Protein AF-A0A356ZA39-F1 (afdb_monomer_lite)

Structure (mmCIF, N/CA/C/O backbone):
data_AF-A0A356ZA39-F1
#
_entry.id   AF-A0A356ZA39-F1
#
loop_
_atom_site.group_PDB
_atom_site.id
_atom_site.type_symbol
_atom_site.label_atom_id
_atom_site.label_alt_id
_atom_site.label_comp_id
_atom_site.label_asym_id
_atom_site.label_entity_id
_atom_site.label_seq_id
_atom_site.pdbx_PDB_ins_code
_atom_site.Cartn_x
_atom_site.Cartn_y
_atom_site.Cartn_z
_atom_site.occupancy
_atom_site.B_iso_or_equiv
_atom_site.auth_seq_id
_atom_site.auth_comp_id
_atom_site.auth_asym_id
_atom_site.auth_atom_id
_atom_site.pdbx_PDB_model_num
ATOM 1 N N . MET A 1 1 ? -4.256 -25.104 1.794 1.00 62.91 1 MET A N 1
ATOM 2 C CA . MET A 1 1 ? -5.243 -24.057 2.147 1.00 62.91 1 MET A CA 1
ATOM 3 C C . MET A 1 1 ? -5.076 -22.879 1.181 1.00 62.91 1 MET A C 1
ATOM 5 O O . MET A 1 1 ? -4.558 -21.841 1.569 1.00 62.91 1 MET A O 1
ATOM 9 N N . LEU A 1 2 ? -5.493 -23.041 -0.082 1.00 83.75 2 LEU A N 1
ATOM 10 C CA . LEU A 1 2 ? -5.216 -22.095 -1.184 1.00 83.75 2 LEU A CA 1
ATOM 11 C C . LEU A 1 2 ? -5.690 -20.655 -0.914 1.00 83.75 2 LEU A C 1
ATOM 13 O O . LEU A 1 2 ? -5.021 -19.696 -1.285 1.00 83.75 2 LEU A O 1
ATOM 17 N N . VAL A 1 3 ? -6.825 -20.496 -0.228 1.00 89.88 3 VAL A N 1
ATOM 18 C CA . VAL A 1 3 ? -7.428 -19.178 0.034 1.00 89.88 3 VAL A CA 1
ATOM 19 C C . VAL A 1 3 ? -6.591 -18.339 1.006 1.00 89.88 3 VAL A C 1
ATOM 21 O O . VAL A 1 3 ? -6.430 -17.142 0.793 1.00 89.88 3 VAL A O 1
ATOM 24 N N . LEU A 1 4 ? -6.026 -18.949 2.054 1.00 89.94 4 LEU A N 1
ATOM 25 C CA . LEU A 1 4 ? -5.216 -18.229 3.047 1.00 89.94 4 LEU A CA 1
ATOM 26 C C . LEU A 1 4 ? -3.874 -17.778 2.465 1.00 89.94 4 LEU A C 1
ATOM 28 O O . LEU A 1 4 ? -3.421 -16.671 2.746 1.00 89.94 4 LEU A O 1
ATOM 32 N N . GLU A 1 5 ? -3.258 -18.613 1.629 1.00 90.69 5 GLU A N 1
ATOM 33 C CA . GLU A 1 5 ? -2.020 -18.270 0.924 1.00 90.69 5 GLU A CA 1
ATOM 34 C C . GLU A 1 5 ? -2.249 -17.132 -0.072 1.00 90.69 5 GLU A C 1
ATOM 36 O O . GLU A 1 5 ? -1.476 -16.174 -0.096 1.00 90.69 5 GLU A O 1
ATOM 41 N N . TRP A 1 6 ? -3.348 -17.188 -0.829 1.00 92.38 6 TRP A N 1
ATOM 42 C CA . TRP A 1 6 ? -3.745 -16.111 -1.733 1.00 92.38 6 TRP A CA 1
ATOM 43 C C . TRP A 1 6 ? -4.012 -14.802 -0.979 1.00 92.38 6 TRP A C 1
ATOM 45 O O . TRP A 1 6 ? -3.504 -13.749 -1.366 1.00 92.38 6 TRP A O 1
ATOM 55 N N . LEU A 1 7 ? -4.735 -14.865 0.146 1.00 92.00 7 LEU A N 1
ATOM 56 C CA . LEU A 1 7 ? -5.022 -13.690 0.968 1.00 92.00 7 LEU A CA 1
ATOM 57 C C . LEU A 1 7 ? -3.736 -13.084 1.540 1.00 92.00 7 LEU A C 1
ATOM 59 O O . LEU A 1 7 ? -3.551 -11.873 1.488 1.00 92.00 7 LEU A O 1
ATOM 63 N N . ASN A 1 8 ? -2.816 -13.909 2.044 1.00 92.62 8 ASN A N 1
ATOM 64 C CA . ASN A 1 8 ? -1.512 -13.444 2.513 1.00 92.62 8 ASN A CA 1
ATOM 65 C C . ASN A 1 8 ? -0.731 -12.747 1.388 1.00 92.62 8 ASN A C 1
ATOM 67 O O . ASN A 1 8 ? -0.150 -11.679 1.598 1.00 92.62 8 ASN A O 1
ATOM 71 N N . ALA A 1 9 ? -0.751 -13.326 0.188 1.00 91.25 9 ALA A N 1
ATOM 72 C CA . ALA A 1 9 ? -0.041 -12.803 -0.967 1.00 91.25 9 ALA A CA 1
ATOM 73 C C . ALA A 1 9 ? -0.596 -11.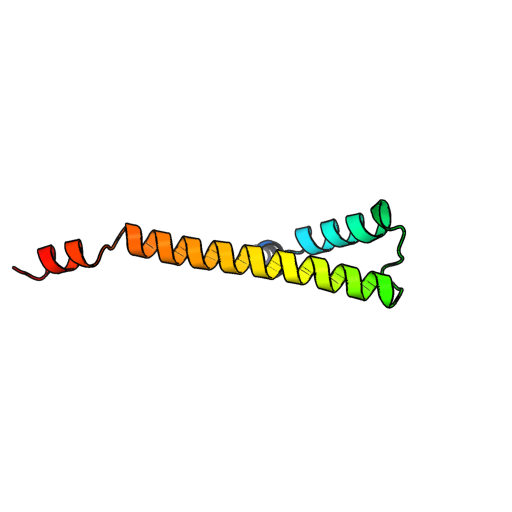444 -1.439 1.00 91.25 9 ALA A C 1
ATOM 75 O O . ALA A 1 9 ? 0.167 -10.530 -1.764 1.00 91.25 9 ALA A O 1
ATOM 76 N N . GLN A 1 10 ? -1.916 -11.270 -1.407 1.00 90.81 10 GLN A N 1
ATOM 77 C CA . GLN A 1 10 ? -2.554 -10.016 -1.806 1.00 90.81 10 GLN A CA 1
ATOM 78 C C . GLN A 1 10 ? -2.536 -8.950 -0.706 1.00 90.81 10 GLN A C 1
ATOM 80 O O . GLN A 1 10 ? -2.293 -7.781 -0.994 1.00 90.81 10 GLN A O 1
ATOM 85 N N . LEU A 1 11 ? -2.747 -9.334 0.553 1.00 90.00 11 LEU A N 1
ATOM 86 C CA . LEU A 1 11 ? -2.972 -8.390 1.649 1.00 90.00 11 LEU A CA 1
ATOM 87 C C . LEU A 1 11 ? -1.670 -8.013 2.369 1.00 90.00 11 LEU A C 1
ATOM 89 O O . LEU A 1 11 ? -1.387 -6.832 2.543 1.00 90.00 11 LEU A O 1
ATOM 93 N N . LEU A 1 12 ? -0.840 -8.997 2.735 1.00 88.69 12 LEU A N 1
ATOM 94 C CA . LEU A 1 12 ? 0.428 -8.749 3.438 1.00 88.69 12 LEU A CA 1
ATOM 95 C C . LEU A 1 12 ? 1.594 -8.548 2.471 1.00 88.69 12 LEU A C 1
ATOM 97 O O . LEU A 1 12 ? 2.375 -7.602 2.603 1.00 88.69 12 LEU A O 1
ATOM 101 N N . LYS A 1 13 ? 1.725 -9.427 1.472 1.00 88.88 13 LYS A N 1
ATOM 102 C CA . LYS A 1 13 ? 2.785 -9.270 0.471 1.00 88.88 13 LYS A CA 1
ATOM 103 C C . LYS A 1 13 ? 2.463 -8.172 -0.536 1.00 88.88 13 LYS A C 1
ATOM 105 O O . LYS A 1 13 ? 3.413 -7.648 -1.098 1.00 88.88 13 LYS A O 1
ATOM 110 N N . MET A 1 14 ? 1.199 -7.770 -0.698 1.00 93.56 14 MET A N 1
ATOM 111 C CA . MET A 1 14 ? 0.779 -6.730 -1.648 1.00 93.56 14 MET A CA 1
ATOM 112 C C . MET A 1 14 ? 1.378 -6.963 -3.041 1.00 93.56 14 MET A C 1
ATOM 114 O O . MET A 1 14 ? 1.988 -6.070 -3.624 1.00 93.56 14 MET A O 1
ATOM 118 N N . GLN A 1 15 ? 1.250 -8.188 -3.564 1.00 91.44 15 GLN A N 1
ATOM 119 C CA . GLN A 1 15 ? 1.797 -8.542 -4.881 1.00 91.44 15 GLN A CA 1
ATOM 120 C C . GLN A 1 15 ? 1.288 -7.618 -5.995 1.00 91.44 15 GLN A C 1
ATOM 122 O O . GLN A 1 15 ? 2.067 -7.212 -6.852 1.00 91.44 15 GLN A O 1
ATOM 127 N N . TRP A 1 16 ? 0.025 -7.198 -5.922 1.00 92.50 16 TRP A N 1
ATOM 128 C CA . TRP A 1 16 ? -0.551 -6.208 -6.834 1.00 92.50 16 TRP A CA 1
ATOM 129 C C . TRP A 1 16 ? 0.232 -4.882 -6.844 1.00 92.50 16 TRP A C 1
ATOM 131 O O . TRP A 1 16 ? 0.449 -4.298 -7.902 1.00 92.50 16 TRP A O 1
ATOM 141 N N . LEU A 1 17 ? 0.714 -4.421 -5.683 1.00 91.94 17 LEU A N 1
ATOM 142 C CA . LEU A 1 17 ? 1.514 -3.202 -5.575 1.00 91.94 17 LEU A CA 1
ATOM 143 C C . LEU A 1 17 ? 2.897 -3.408 -6.198 1.00 91.94 17 LEU A C 1
ATOM 145 O O . LEU A 1 17 ? 3.405 -2.523 -6.879 1.00 91.94 17 LEU A O 1
ATOM 149 N N . HIS A 1 18 ? 3.497 -4.582 -5.994 1.00 91.69 18 HIS A N 1
ATOM 150 C CA . HIS A 1 18 ? 4.779 -4.930 -6.604 1.00 91.69 18 HIS A CA 1
ATOM 151 C C . HIS A 1 18 ? 4.704 -4.861 -8.137 1.00 91.69 18 HIS A C 1
ATOM 153 O O . HIS A 1 18 ? 5.570 -4.248 -8.764 1.00 91.69 18 HIS A O 1
ATOM 159 N N . GLU A 1 19 ? 3.657 -5.445 -8.726 1.00 91.00 19 GLU A N 1
ATOM 160 C CA . GLU A 1 19 ? 3.414 -5.440 -10.173 1.00 91.00 19 GLU A CA 1
ATOM 161 C C . GLU A 1 19 ? 3.135 -4.033 -10.710 1.00 91.00 19 GLU A C 1
ATOM 163 O O . GLU A 1 19 ? 3.702 -3.645 -11.731 1.00 91.00 19 GLU A O 1
ATOM 168 N N . LEU A 1 20 ? 2.338 -3.233 -9.995 1.00 91.31 20 LEU A N 1
ATOM 169 C CA . LEU A 1 20 ? 2.034 -1.855 -10.385 1.00 91.31 20 LEU A CA 1
ATOM 170 C C . LEU A 1 20 ? 3.297 -0.987 -10.380 1.00 91.31 20 LEU A C 1
ATOM 172 O O . LEU A 1 20 ? 3.568 -0.278 -11.346 1.00 91.31 20 LEU A O 1
ATOM 176 N N . VAL A 1 21 ? 4.122 -1.085 -9.335 1.00 89.50 21 VAL A N 1
ATOM 177 C CA . VAL A 1 21 ? 5.402 -0.364 -9.281 1.00 89.50 21 VAL A CA 1
ATOM 178 C C . VAL A 1 21 ? 6.362 -0.881 -10.358 1.00 89.50 21 VAL A C 1
ATOM 180 O O . VAL A 1 21 ? 7.091 -0.093 -10.952 1.00 89.50 21 VAL A O 1
ATOM 183 N N . ALA A 1 22 ? 6.346 -2.181 -10.671 1.00 87.62 22 ALA A N 1
ATOM 184 C CA . ALA A 1 22 ? 7.158 -2.750 -11.749 1.00 87.62 22 ALA A CA 1
ATOM 185 C C . ALA A 1 22 ? 6.755 -2.211 -13.126 1.00 87.62 22 ALA A C 1
ATOM 187 O O . ALA A 1 22 ? 7.634 -1.943 -13.944 1.00 87.62 22 ALA A O 1
ATOM 188 N N . MET A 1 23 ? 5.455 -2.035 -13.361 1.00 87.81 23 MET A N 1
ATOM 189 C CA . MET A 1 23 ? 4.913 -1.402 -14.562 1.00 87.81 23 MET A CA 1
ATOM 190 C C . MET A 1 23 ? 5.289 0.081 -14.612 1.00 87.81 23 MET A C 1
ATOM 192 O O . MET A 1 23 ? 5.820 0.539 -15.612 1.00 87.81 23 MET A O 1
ATOM 196 N N . LEU A 1 24 ? 5.138 0.814 -13.506 1.00 87.38 24 LEU A N 1
ATOM 197 C CA . LEU A 1 24 ? 5.504 2.230 -13.422 1.00 87.38 24 LEU A CA 1
ATOM 198 C C . LEU A 1 24 ? 6.996 2.447 -13.724 1.00 87.38 24 LEU A C 1
ATOM 200 O O . LEU A 1 24 ? 7.349 3.297 -14.536 1.00 87.38 24 LEU A O 1
ATOM 204 N N . VAL A 1 25 ? 7.887 1.660 -13.119 1.00 85.50 25 VAL A N 1
ATOM 205 C CA . VAL A 1 25 ? 9.338 1.781 -13.345 1.00 85.50 25 VAL A CA 1
ATOM 206 C C . VAL A 1 25 ? 9.724 1.424 -14.785 1.00 85.50 25 VAL A C 1
ATOM 208 O O . VAL A 1 25 ? 10.559 2.110 -15.373 1.00 85.50 25 VAL A O 1
ATOM 211 N N . ARG A 1 26 ? 9.098 0.402 -15.380 1.00 84.62 26 ARG A N 1
ATOM 212 C CA . ARG A 1 26 ? 9.352 0.036 -16.781 1.00 84.62 26 ARG A CA 1
ATOM 213 C C . ARG A 1 26 ? 8.794 1.065 -17.763 1.00 84.62 26 ARG A C 1
ATOM 215 O O . ARG A 1 26 ? 9.528 1.509 -18.637 1.00 84.62 26 ARG A O 1
ATOM 222 N N . ASP A 1 27 ? 7.536 1.462 -17.604 1.00 82.38 27 ASP A N 1
ATOM 223 C CA . ASP A 1 27 ? 6.797 2.220 -18.618 1.00 82.38 27 ASP A CA 1
ATOM 224 C C . ASP A 1 27 ? 6.981 3.737 -18.482 1.00 82.38 27 ASP A C 1
ATOM 226 O O . ASP A 1 27 ? 7.009 4.445 -19.486 1.00 82.38 27 ASP A O 1
ATOM 230 N N . VAL A 1 28 ? 7.134 4.255 -17.257 1.00 79.00 28 VAL A N 1
ATOM 231 C CA . VAL A 1 28 ? 7.311 5.699 -17.013 1.00 79.00 28 VAL A CA 1
ATOM 232 C C . VAL A 1 28 ? 8.784 6.082 -17.020 1.00 79.00 28 VAL A C 1
ATOM 234 O O . VAL A 1 28 ? 9.157 7.096 -17.605 1.00 79.00 28 VAL A O 1
ATOM 237 N N . PHE A 1 29 ? 9.633 5.282 -16.370 1.00 78.69 29 PHE A N 1
ATOM 238 C CA . PHE A 1 29 ? 11.062 5.585 -16.272 1.00 78.69 29 PHE A CA 1
ATOM 239 C C . PHE A 1 29 ? 11.897 4.926 -17.375 1.00 78.69 29 PHE A C 1
ATOM 241 O O . PHE A 1 29 ? 13.05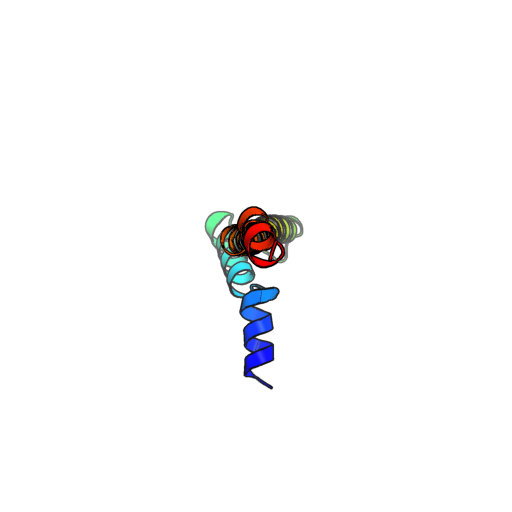5 5.303 -17.546 1.00 78.69 29 PHE A O 1
ATOM 248 N N . GLY A 1 30 ? 11.346 3.966 -18.130 1.00 78.00 30 GLY A N 1
ATOM 249 C CA . GLY A 1 30 ? 12.089 3.260 -19.181 1.00 78.00 30 GLY A CA 1
ATOM 250 C C . GLY A 1 30 ? 13.266 2.440 -18.643 1.00 78.00 30 GLY A C 1
ATOM 251 O O . GLY A 1 30 ? 14.189 2.123 -19.392 1.00 78.00 30 GLY A O 1
ATOM 252 N N . LEU A 1 31 ? 13.283 2.150 -17.337 1.00 77.00 31 LEU A N 1
ATOM 253 C CA . LEU A 1 31 ? 14.400 1.497 -16.664 1.00 77.00 31 LEU A CA 1
ATOM 254 C C . LEU A 1 31 ? 14.165 -0.008 -16.583 1.00 77.00 31 LEU A C 1
ATOM 256 O O . LEU A 1 31 ? 13.100 -0.475 -16.174 1.00 77.00 31 LEU A O 1
ATOM 260 N N . ASP A 1 32 ? 15.202 -0.774 -16.912 1.00 76.31 32 ASP A N 1
ATOM 261 C CA . ASP A 1 32 ? 15.176 -2.219 -16.731 1.00 76.31 32 ASP A CA 1
ATOM 262 C C . ASP A 1 32 ? 15.246 -2.566 -15.234 1.00 76.31 32 ASP A C 1
ATOM 264 O O . ASP A 1 32 ? 16.150 -2.121 -14.518 1.00 76.31 32 ASP A O 1
ATOM 268 N N . LEU A 1 33 ? 14.312 -3.390 -14.758 1.00 74.00 33 LEU A N 1
ATOM 269 C CA . LEU A 1 33 ? 14.277 -3.899 -13.381 1.00 74.00 33 LEU A CA 1
ATOM 270 C C . LEU A 1 33 ? 15.471 -4.808 -13.068 1.00 74.00 33 LEU A C 1
ATOM 272 O O . LEU A 1 33 ? 15.816 -4.969 -11.899 1.00 74.00 33 LEU A O 1
ATOM 276 N N . GLY A 1 34 ? 16.107 -5.383 -14.096 1.00 73.56 34 GLY A N 1
ATOM 277 C CA . GLY A 1 34 ? 17.361 -6.125 -13.959 1.00 73.56 34 GLY A CA 1
ATOM 278 C C . GLY A 1 34 ? 18.573 -5.231 -13.676 1.00 73.56 34 GLY A C 1
ATOM 279 O O . GLY A 1 34 ? 19.601 -5.707 -13.189 1.00 73.56 34 GLY A O 1
ATOM 280 N N . SER A 1 35 ? 18.466 -3.924 -13.935 1.00 81.69 35 SER A N 1
ATOM 281 C CA . SER A 1 35 ? 19.525 -2.964 -13.633 1.00 81.69 35 SER A CA 1
ATOM 282 C C . SER A 1 35 ? 19.526 -2.588 -12.148 1.00 81.69 35 SER A C 1
ATOM 284 O O . SER A 1 35 ? 18.478 -2.451 -11.515 1.00 81.69 35 SER A O 1
ATOM 286 N N . ARG A 1 36 ? 20.716 -2.346 -11.581 1.00 81.88 36 ARG A N 1
ATOM 287 C CA . ARG A 1 36 ? 20.867 -1.900 -10.181 1.00 81.88 36 ARG A CA 1
ATOM 288 C C . ARG A 1 36 ? 20.041 -0.649 -9.857 1.00 81.88 36 ARG A C 1
ATOM 290 O O . ARG A 1 36 ? 19.518 -0.539 -8.753 1.00 81.88 36 ARG A O 1
ATOM 297 N N . LEU A 1 37 ? 19.921 0.277 -10.811 1.00 82.88 37 LEU A N 1
ATOM 298 C CA . LEU A 1 37 ? 19.155 1.514 -10.641 1.00 82.88 37 LEU A CA 1
ATOM 299 C C . LEU A 1 37 ? 17.643 1.258 -10.679 1.00 82.88 37 LEU A C 1
ATOM 301 O O . LEU A 1 37 ? 16.935 1.709 -9.780 1.00 82.88 37 LEU A O 1
ATOM 305 N N . GLY A 1 38 ? 17.156 0.492 -11.662 1.00 84.62 38 GLY A N 1
ATOM 306 C CA . GLY A 1 38 ? 15.737 0.146 -11.777 1.00 84.62 38 GLY A CA 1
ATOM 307 C C . GLY A 1 38 ? 15.238 -0.688 -10.595 1.00 84.62 38 GLY A C 1
ATOM 308 O O . GLY A 1 38 ? 14.195 -0.378 -10.024 1.00 84.62 38 GLY A O 1
ATOM 309 N N . GLY A 1 39 ? 16.020 -1.681 -10.160 1.00 87.19 39 GLY A N 1
ATOM 310 C CA . GLY A 1 39 ? 15.698 -2.500 -8.990 1.00 87.19 39 GLY A CA 1
ATOM 311 C C . GLY A 1 39 ? 15.666 -1.703 -7.681 1.00 87.19 39 GLY A C 1
ATOM 312 O O . GLY A 1 39 ? 14.754 -1.887 -6.878 1.00 87.19 39 GLY A O 1
ATOM 313 N N . SER A 1 40 ? 16.607 -0.772 -7.471 1.00 89.69 40 SER A N 1
ATOM 314 C CA . SER A 1 40 ? 16.607 0.068 -6.264 1.00 89.69 40 SER A CA 1
ATOM 315 C C . SER A 1 40 ? 15.443 1.058 -6.239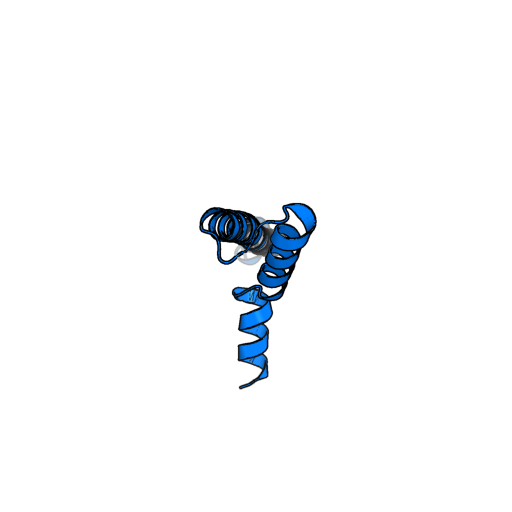 1.00 89.69 40 SER A C 1
ATOM 317 O O . SER A 1 40 ? 14.874 1.284 -5.172 1.00 89.69 40 SER A O 1
ATOM 319 N N . LEU A 1 41 ? 15.086 1.652 -7.383 1.00 89.50 41 LEU A N 1
ATOM 320 C CA . LEU A 1 41 ? 13.947 2.567 -7.475 1.00 89.50 41 LEU A CA 1
ATOM 321 C C . LEU A 1 41 ? 12.628 1.823 -7.246 1.00 89.50 41 LEU A C 1
ATOM 323 O O . LEU A 1 41 ? 11.781 2.288 -6.485 1.00 89.50 41 LEU A O 1
ATOM 327 N N . HIS A 1 42 ? 12.485 0.646 -7.861 1.00 91.12 42 HIS A N 1
ATOM 328 C CA . HIS A 1 42 ? 11.343 -0.240 -7.657 1.00 91.12 42 HIS A CA 1
ATOM 329 C C . HIS A 1 42 ? 11.177 -0.608 -6.182 1.00 91.12 42 HIS A C 1
ATOM 331 O O . HIS A 1 42 ? 10.109 -0.376 -5.619 1.00 91.12 42 HIS A O 1
ATOM 337 N N . PHE A 1 43 ? 12.248 -1.090 -5.545 1.00 90.31 43 PHE A N 1
ATOM 338 C CA . PHE A 1 43 ? 12.248 -1.445 -4.129 1.00 90.31 43 PHE A CA 1
ATOM 339 C C . PHE A 1 43 ? 11.875 -0.254 -3.244 1.00 90.31 43 PHE A C 1
ATOM 341 O O . PHE A 1 43 ? 11.016 -0.381 -2.379 1.00 90.31 43 PHE A O 1
ATOM 348 N N . PHE A 1 44 ? 12.460 0.919 -3.497 1.00 92.31 44 PHE A N 1
ATOM 349 C CA . PHE A 1 44 ? 12.184 2.121 -2.718 1.00 92.31 44 PHE A CA 1
ATOM 350 C C . PHE A 1 44 ? 10.714 2.549 -2.808 1.00 92.31 44 PHE A C 1
ATOM 352 O O . PHE A 1 44 ? 10.068 2.743 -1.781 1.00 92.31 44 PHE A O 1
ATOM 359 N N . ILE A 1 45 ? 10.164 2.669 -4.021 1.00 91.69 45 ILE A N 1
ATOM 360 C CA . ILE A 1 45 ? 8.765 3.078 -4.217 1.00 91.69 45 ILE A CA 1
ATOM 361 C C . ILE A 1 45 ? 7.820 2.045 -3.596 1.00 91.69 45 ILE A C 1
ATOM 363 O O . ILE A 1 45 ? 6.874 2.408 -2.893 1.00 91.69 45 ILE A O 1
ATOM 367 N N . TYR A 1 46 ? 8.088 0.762 -3.834 1.00 94.50 46 TYR A N 1
ATOM 368 C CA . TYR A 1 46 ? 7.297 -0.327 -3.285 1.00 94.50 46 TYR A CA 1
ATOM 369 C C . TYR A 1 46 ? 7.289 -0.316 -1.752 1.00 94.50 46 TYR A C 1
ATOM 371 O O . TYR A 1 46 ? 6.210 -0.370 -1.161 1.00 94.50 46 TYR A O 1
ATOM 379 N N . ASP A 1 47 ? 8.450 -0.188 -1.107 1.00 94.75 47 ASP A N 1
ATOM 380 C CA . ASP A 1 47 ? 8.559 -0.194 0.354 1.00 94.75 47 ASP A CA 1
ATOM 381 C C . ASP A 1 47 ? 7.938 1.053 0.987 1.00 94.75 47 ASP A C 1
ATOM 383 O O . ASP A 1 47 ? 7.208 0.937 1.975 1.00 94.75 47 ASP A O 1
ATOM 387 N N . VAL A 1 48 ? 8.153 2.236 0.401 1.00 95.25 48 VAL A N 1
ATOM 388 C CA . VAL A 1 48 ? 7.560 3.491 0.890 1.00 95.25 48 VAL A CA 1
ATOM 389 C C . VAL A 1 48 ? 6.035 3.413 0.865 1.00 95.25 48 VAL A C 1
ATOM 391 O O . VAL A 1 48 ? 5.389 3.687 1.879 1.00 95.25 48 VAL A O 1
ATOM 394 N N . ILE A 1 49 ? 5.445 2.995 -0.259 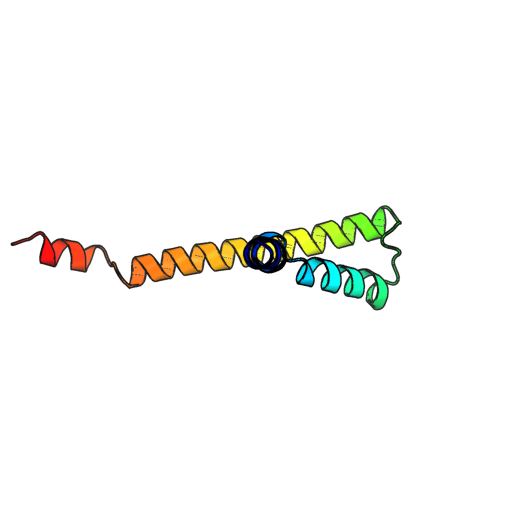1.00 94.88 49 ILE A N 1
ATOM 395 C CA . ILE A 1 49 ? 3.985 2.883 -0.380 1.00 94.88 49 ILE A CA 1
ATOM 396 C C . ILE A 1 49 ? 3.454 1.770 0.528 1.00 94.88 49 ILE A C 1
ATOM 398 O O . ILE A 1 49 ? 2.458 1.969 1.228 1.00 94.88 49 ILE A O 1
ATOM 402 N N . LYS A 1 50 ? 4.123 0.611 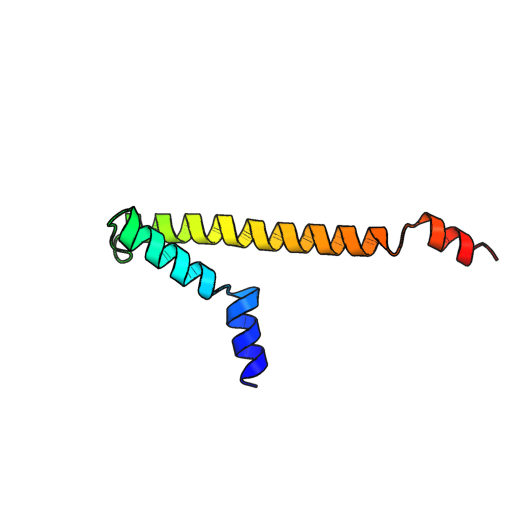0.570 1.00 93.50 50 LYS A N 1
ATOM 403 C CA . LYS A 1 50 ? 3.708 -0.519 1.408 1.00 93.50 50 LYS A CA 1
ATOM 404 C C . LYS A 1 50 ? 3.657 -0.137 2.885 1.00 93.50 50 LYS A C 1
ATOM 406 O O . LYS A 1 50 ? 2.636 -0.368 3.534 1.00 93.50 50 LYS A O 1
ATOM 411 N N . ILE A 1 51 ? 4.730 0.444 3.423 1.00 94.81 51 ILE A N 1
ATOM 412 C CA . ILE A 1 51 ? 4.787 0.849 4.834 1.00 94.81 51 ILE A CA 1
ATOM 413 C C . ILE A 1 51 ? 3.728 1.914 5.117 1.00 94.81 51 ILE A C 1
ATOM 415 O O . ILE A 1 51 ? 3.046 1.829 6.135 1.00 94.81 51 ILE A O 1
ATOM 419 N N . PHE A 1 52 ? 3.530 2.873 4.210 1.00 96.31 52 PHE A N 1
ATOM 420 C CA . PHE A 1 52 ? 2.515 3.908 4.379 1.00 96.31 52 PHE A CA 1
ATOM 421 C C . PHE A 1 52 ? 1.095 3.333 4.476 1.00 96.31 52 PHE A C 1
ATOM 423 O O . PHE A 1 52 ? 0.341 3.719 5.371 1.00 96.31 52 PHE A O 1
ATOM 430 N N . ILE A 1 53 ? 0.734 2.378 3.612 1.00 94.38 53 ILE A N 1
ATOM 431 C CA . ILE A 1 53 ? -0.569 1.697 3.663 1.00 94.38 53 ILE A CA 1
ATOM 432 C C . ILE A 1 53 ? -0.707 0.903 4.965 1.00 94.38 53 ILE A C 1
ATOM 434 O O . ILE A 1 53 ? -1.734 1.007 5.633 1.00 94.38 53 ILE A O 1
ATOM 438 N N . LEU A 1 54 ? 0.321 0.137 5.348 1.00 94.75 54 LEU A N 1
ATOM 439 C CA . LEU A 1 54 ? 0.300 -0.671 6.571 1.00 94.75 54 LEU A CA 1
ATOM 440 C C . LEU A 1 54 ? 0.158 0.191 7.828 1.00 94.75 54 LEU A C 1
ATOM 442 O O . LEU A 1 54 ? -0.672 -0.111 8.682 1.00 94.75 54 LEU A O 1
ATOM 446 N N . LEU A 1 55 ? 0.928 1.274 7.933 1.00 95.75 55 LEU A N 1
ATOM 447 C CA . LEU A 1 55 ? 0.834 2.211 9.049 1.00 95.75 55 LEU A CA 1
ATOM 448 C C . LEU A 1 55 ? -0.513 2.926 9.062 1.00 95.75 55 LEU A C 1
ATOM 450 O O . LEU A 1 55 ? -1.123 3.032 10.120 1.00 95.75 55 LEU A O 1
ATOM 454 N N . SER A 1 56 ? -1.006 3.366 7.904 1.00 96.00 56 SER A N 1
ATOM 455 C CA . SER A 1 56 ? -2.320 4.006 7.805 1.00 96.00 56 SER A CA 1
ATOM 456 C C . SER A 1 56 ? -3.423 3.059 8.266 1.00 96.00 56 SER A C 1
ATOM 458 O O . SER A 1 56 ? -4.232 3.437 9.107 1.00 96.00 56 SER A O 1
ATOM 460 N N . ALA A 1 57 ? -3.421 1.810 7.792 1.00 95.50 57 ALA A N 1
ATOM 461 C CA . ALA A 1 57 ? -4.364 0.787 8.229 1.00 95.50 57 ALA A CA 1
ATOM 462 C C . ALA A 1 57 ? -4.252 0.515 9.736 1.00 95.50 57 ALA A C 1
ATOM 464 O O . ALA A 1 57 ? -5.268 0.475 10.424 1.00 95.50 57 ALA A O 1
ATOM 465 N N . LEU A 1 58 ? -3.033 0.386 10.269 1.00 94.12 58 LEU A N 1
ATOM 466 C CA . LEU A 1 58 ? -2.796 0.168 11.696 1.00 94.12 58 LEU A CA 1
ATOM 467 C C . LEU A 1 58 ? -3.334 1.325 12.547 1.00 94.12 58 LEU A C 1
ATOM 469 O O . LEU A 1 58 ? -4.068 1.096 13.508 1.00 94.12 58 LEU A O 1
ATOM 473 N N . ILE A 1 59 ? -2.996 2.563 12.184 1.00 94.94 59 ILE A N 1
ATOM 474 C CA . ILE A 1 59 ? -3.453 3.769 12.879 1.00 94.94 59 ILE A CA 1
ATOM 475 C C . ILE A 1 59 ? -4.977 3.874 12.796 1.00 94.94 59 ILE A C 1
ATOM 477 O O . ILE A 1 59 ? -5.612 4.137 13.814 1.00 94.94 59 ILE A O 1
ATOM 481 N N . PHE A 1 60 ? -5.580 3.609 11.632 1.00 94.31 60 PHE A N 1
ATOM 482 C CA . PHE A 1 60 ? -7.036 3.582 11.478 1.00 94.31 60 PHE A CA 1
ATOM 483 C C . PHE A 1 60 ? -7.692 2.522 12.359 1.00 94.31 60 PHE A C 1
ATOM 485 O O . PHE A 1 60 ? -8.685 2.821 13.011 1.00 94.31 60 PHE A O 1
ATOM 492 N N . VAL A 1 61 ? -7.146 1.306 12.417 1.00 93.56 61 VAL A N 1
ATOM 493 C CA . VAL A 1 61 ? -7.673 0.233 13.272 1.00 93.56 61 VAL A CA 1
ATOM 494 C C . VAL A 1 61 ? -7.604 0.636 14.743 1.00 93.56 61 VAL A C 1
ATOM 496 O O . VAL A 1 61 ? -8.598 0.510 15.454 1.00 93.56 61 VAL A O 1
ATOM 499 N N . ILE A 1 62 ? -6.470 1.173 15.202 1.00 90.88 62 ILE A N 1
ATOM 500 C CA . ILE A 1 62 ? -6.319 1.644 16.586 1.00 90.88 62 ILE A CA 1
ATOM 501 C C . ILE A 1 62 ? -7.287 2.802 16.871 1.00 90.88 62 ILE A C 1
ATOM 503 O O . ILE A 1 62 ? -7.975 2.787 17.891 1.00 90.88 62 ILE A O 1
ATOM 507 N N . SER A 1 63 ? -7.379 3.777 15.965 1.00 90.38 63 SER A N 1
ATOM 508 C CA . SER A 1 63 ? -8.288 4.924 16.070 1.00 90.38 63 SER A CA 1
ATOM 509 C C . SER A 1 63 ? -9.753 4.484 16.116 1.00 90.38 63 SER A C 1
ATOM 511 O O . SER A 1 63 ? -10.517 4.959 16.955 1.00 90.38 63 SER A O 1
ATOM 513 N N . TYR A 1 64 ? -10.129 3.514 15.284 1.00 89.06 64 TYR A N 1
ATOM 514 C CA . TYR A 1 64 ? -11.459 2.922 15.269 1.00 89.06 64 TYR A CA 1
ATOM 515 C C . TYR A 1 64 ? -11.759 2.213 16.593 1.00 89.06 64 TYR A C 1
ATOM 517 O O . TYR A 1 64 ? -12.771 2.500 17.224 1.00 89.06 64 TYR A O 1
ATOM 525 N N . ILE A 1 65 ? -10.862 1.348 17.079 1.00 88.38 65 ILE A N 1
ATOM 526 C CA . ILE A 1 65 ? -11.040 0.649 18.362 1.00 88.38 65 ILE A CA 1
ATOM 527 C C . ILE A 1 65 ? -11.225 1.650 19.512 1.00 88.38 65 ILE A C 1
ATOM 529 O O . ILE A 1 65 ? -12.147 1.499 20.314 1.00 88.38 65 ILE A O 1
ATOM 533 N N . GLN A 1 66 ? -10.399 2.698 19.571 1.00 81.25 66 GLN A N 1
ATOM 534 C CA . GLN A 1 66 ? -10.512 3.743 20.594 1.00 81.25 66 GLN A CA 1
ATOM 535 C C . GLN A 1 66 ? -11.812 4.551 20.474 1.00 81.25 66 GLN A C 1
ATOM 537 O O . GLN A 1 66 ? -12.386 4.935 21.490 1.00 81.25 66 GLN A O 1
ATOM 542 N N . SER A 1 67 ? -12.306 4.781 19.255 1.00 79.06 67 SER A N 1
ATOM 543 C CA . SER A 1 67 ? -13.567 5.490 19.013 1.00 79.06 67 SER A CA 1
ATOM 544 C C . SER A 1 67 ? -14.794 4.713 19.516 1.00 79.06 67 SER A C 1
ATOM 546 O O . SER A 1 67 ? -15.724 5.327 20.038 1.00 79.06 67 SER A O 1
ATOM 548 N N . TYR A 1 68 ? -14.793 3.376 19.421 1.00 72.62 68 TYR A N 1
ATOM 549 C CA . TYR A 1 68 ? -15.888 2.523 19.915 1.00 72.62 68 TYR A CA 1
ATOM 550 C C . TYR A 1 68 ? -15.790 2.200 21.412 1.00 72.62 68 TYR A C 1
ATOM 552 O O . TYR A 1 68 ? -16.820 2.035 22.069 1.00 72.62 68 TYR A O 1
ATOM 560 N N . PHE A 1 69 ? -14.577 2.163 21.970 1.00 64.25 69 PHE A N 1
ATOM 561 C CA . PHE A 1 69 ? -14.324 2.008 23.406 1.00 64.25 69 PHE A CA 1
ATOM 562 C C . PHE A 1 69 ? -13.672 3.262 24.003 1.00 64.25 69 PHE A C 1
ATOM 564 O O . PHE A 1 69 ? -12.547 3.187 24.509 1.00 64.25 69 PHE A O 1
ATOM 571 N N . PRO A 1 70 ? -14.346 4.425 23.993 1.00 61.00 70 PRO A N 1
ATOM 572 C CA . PRO A 1 70 ? -13.807 5.582 24.676 1.00 61.00 70 PRO A CA 1
ATOM 573 C C . PRO A 1 70 ? -13.715 5.239 26.176 1.00 61.00 70 PRO A C 1
ATOM 575 O O . PRO A 1 70 ? -14.703 4.772 26.762 1.00 61.00 70 PRO A O 1
ATOM 578 N N . PRO A 1 71 ? -12.557 5.454 26.829 1.00 58.56 71 PRO A N 1
ATOM 579 C CA . PRO A 1 71 ? -12.325 5.077 28.230 1.00 58.56 71 PRO A CA 1
ATOM 580 C C . PRO A 1 71 ? -13.347 5.693 29.208 1.00 58.56 71 PRO A C 1
ATOM 582 O O . PRO A 1 71 ? -13.555 5.188 30.313 1.00 58.56 71 PRO A O 1
ATOM 585 N N . GLU A 1 72 ? -14.044 6.750 28.787 1.00 58.25 72 GLU A N 1
ATOM 586 C CA . GLU A 1 72 ? -15.141 7.408 29.503 1.00 58.25 72 GLU A CA 1
ATOM 587 C C . GLU A 1 72 ? -16.406 6.540 29.635 1.00 58.25 72 GLU A C 1
ATOM 589 O O . GLU A 1 72 ? -17.061 6.565 30.680 1.00 58.25 72 GLU A O 1
ATOM 594 N N . ARG A 1 73 ? -16.757 5.740 28.614 1.00 55.19 73 ARG A N 1
ATOM 595 C CA . ARG A 1 73 ? -17.916 4.823 28.666 1.00 55.19 73 ARG A CA 1
ATOM 596 C C . ARG A 1 73 ? -17.614 3.614 29.550 1.00 55.19 73 ARG A C 1
ATOM 598 O O . ARG A 1 73 ? -18.487 3.198 30.310 1.00 55.19 73 ARG A O 1
ATOM 605 N N . THR A 1 74 ? -16.374 3.120 29.527 1.00 57.91 74 THR A N 1
ATOM 606 C CA . THR A 1 74 ? -15.915 2.013 30.381 1.00 57.91 74 THR A CA 1
ATOM 607 C C . THR A 1 74 ? -16.019 2.370 31.868 1.00 57.91 74 THR A C 1
ATOM 609 O O . THR A 1 74 ? -16.525 1.570 32.652 1.00 57.91 74 THR A O 1
ATOM 612 N N . LYS A 1 75 ? -15.670 3.606 32.264 1.00 58.28 75 LYS A N 1
ATOM 613 C CA . LYS A 1 75 ? -15.853 4.088 33.651 1.00 58.28 75 LYS A CA 1
ATOM 614 C C . LYS A 1 75 ? -17.319 4.152 34.094 1.00 58.28 75 LYS A C 1
ATOM 616 O O . LYS A 1 75 ? -17.606 3.931 35.264 1.00 58.28 75 LYS A O 1
ATOM 621 N N . LYS A 1 76 ? -18.256 4.429 33.180 1.00 59.41 76 LYS A N 1
ATOM 622 C CA . LYS A 1 76 ? -19.691 4.534 33.504 1.00 59.41 76 LYS A CA 1
ATOM 623 C C . LYS A 1 76 ? -20.361 3.171 33.731 1.00 59.41 76 LYS A C 1
ATOM 625 O O . LYS A 1 76 ? -21.402 3.120 34.376 1.00 59.41 76 LYS A O 1
ATOM 630 N N . ILE A 1 77 ? -19.769 2.094 33.209 1.00 60.97 77 ILE A N 1
ATOM 631 C CA . ILE A 1 77 ? -20.243 0.711 33.385 1.00 60.97 77 ILE A CA 1
ATOM 632 C C . ILE A 1 77 ? -19.583 0.058 34.609 1.00 60.97 77 ILE A C 1
ATOM 634 O O . ILE A 1 77 ? -20.259 -0.665 35.326 1.00 60.97 77 ILE A O 1
ATOM 638 N N . LEU A 1 78 ? -18.308 0.360 34.891 1.00 64.12 78 LEU A N 1
ATOM 639 C CA . LEU A 1 78 ? -17.604 -0.129 36.091 1.00 64.12 78 LEU A CA 1
ATOM 640 C C . LEU A 1 78 ? -17.953 0.628 37.388 1.00 64.12 78 LEU A C 1
ATOM 642 O O . LEU A 1 78 ? -17.576 0.187 38.467 1.00 64.12 78 LEU A O 1
ATOM 646 N N . GLY A 1 79 ? -18.609 1.789 37.295 1.0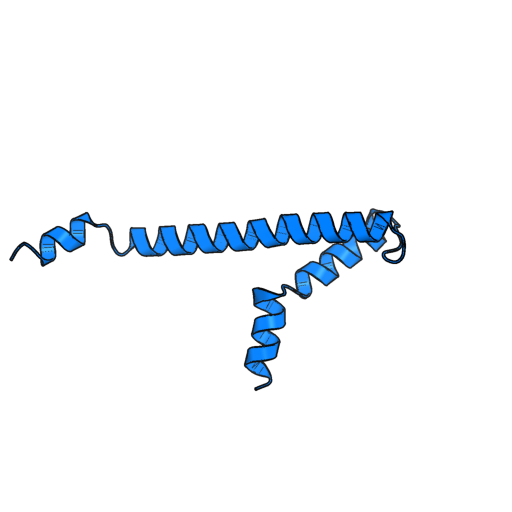0 61.84 79 GLY A N 1
ATOM 647 C CA . GLY A 1 79 ? -18.994 2.621 38.442 1.00 61.84 79 GLY A CA 1
ATOM 648 C C . GLY A 1 79 ? -20.317 2.235 39.116 1.00 61.84 79 GLY A C 1
ATOM 649 O O . GLY A 1 79 ? -20.880 3.067 39.827 1.00 61.84 79 GLY A O 1
ATOM 650 N N . ARG A 1 80 ? -20.841 1.031 38.863 1.00 51.97 80 ARG A N 1
ATOM 651 C CA . ARG A 1 80 ? -21.959 0.432 39.603 1.00 51.97 80 ARG A CA 1
ATOM 652 C C . ARG A 1 80 ? -21.547 -0.910 40.175 1.00 51.97 80 ARG A C 1
ATOM 654 O O . ARG A 1 80 ? -20.953 -1.693 39.405 1.00 51.97 80 ARG A O 1
#

Foldseek 3Di:
DVVVVVCCCCPVVVVVLLVVLLCCLCPVVVDDCPDPVSVVSSVVVSVVVNVVVVVVVVVVVVVVVCVVCVVVVVCVVVVD

pLDDT: mean 83.9, std 12.15, range [51.97, 96.31]

Radius of gyration: 20.09 Å; chains: 1; bounding box: 43×32×59 Å

Secondary structure (DSSP, 8-state):
-HHHHHHIIIIIS-HHHHHHHHHHHHHTT---TTSHHHHHHHHHHHHHHHHHHHHHHHHHHHHHHHHHS-HHHHHHHHT-

Sequence (80 aa):
MLVLEWLNAQLLKMQWLHELVAMLVRDVFGLDLGSRLGGSLHFFIYDVIKIFILLSALIFVISYIQSYFPPERTKKILGR